Protein AF-A0A9D4IGA4-F1 (afdb_monomer_lite)

Radius of gyration: 16.87 Å; chains: 1; bounding box: 40×26×45 Å

pLDDT: mean 82.29, std 17.95, range [23.73, 97.44]

Secondary structure (DSSP, 8-state):
-PPP-EEEEE-TTT--EEEEEB--SSPPPHHHHHHH-EEE-TTS-EEETTEE---B-HHHHHHHHHHHHTTSTTEEEEETTTTTTHHHHHHHHHHHTT-HHHHHHHEEEEEEHHHHHHHHSTTS--STHHHHHHHHHHTTSS----

Organism: Dreissena polymorpha (NCBI:txid45954)

Sequence (146 aa):
MPDITQIAAVHLKTGFKFSTYVKTTVPISSEAQKVIGISVDEHGIKRVNGGSVDSVSIKTSLHDCMMWLAKFPRAIFVAHNGRRFDFPVLVSALLNTHCFETFCNCVSSFVDSLPCFQKSYPGQSHKQEDPVNVFSRQLATPTVLL

Structure (mmCIF, N/CA/C/O backbone):
data_AF-A0A9D4IGA4-F1
#
_entry.id   AF-A0A9D4IGA4-F1
#
loop_
_atom_site.group_PDB
_atom_site.id
_atom_site.type_symbol
_atom_site.label_atom_id
_atom_site.label_alt_id
_atom_site.label_comp_id
_atom_site.label_asym_id
_atom_site.label_entity_id
_atom_site.label_seq_id
_atom_site.pdbx_PDB_ins_code
_atom_site.Cartn_x
_atom_site.Cartn_y
_atom_site.Cartn_z
_atom_site.occupancy
_atom_site.B_is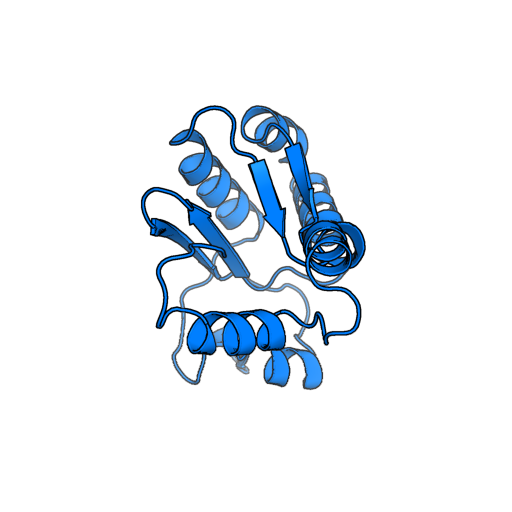o_or_equiv
_atom_site.auth_seq_id
_atom_site.auth_comp_id
_atom_site.auth_asym_id
_atom_site.auth_atom_id
_atom_site.pdbx_PDB_model_num
ATOM 1 N N . MET A 1 1 ? 6.963 12.396 -3.904 1.00 80.19 1 MET A N 1
ATOM 2 C CA . MET A 1 1 ? 6.429 11.267 -3.111 1.00 80.19 1 MET A CA 1
ATOM 3 C C . MET A 1 1 ? 7.288 10.050 -3.429 1.00 80.19 1 MET A C 1
ATOM 5 O O . MET A 1 1 ? 7.637 9.935 -4.598 1.00 80.19 1 MET A O 1
ATOM 9 N N . PRO A 1 2 ? 7.709 9.221 -2.457 1.00 85.31 2 PRO A N 1
ATOM 10 C CA . PRO A 1 2 ? 8.479 8.013 -2.758 1.00 85.31 2 PRO A CA 1
ATOM 11 C C . PRO A 1 2 ? 7.648 6.990 -3.545 1.00 85.31 2 PRO A C 1
ATOM 13 O O . PRO A 1 2 ? 6.424 6.946 -3.405 1.00 85.31 2 PRO A O 1
ATOM 16 N N . ASP A 1 3 ? 8.327 6.152 -4.330 1.00 88.69 3 ASP A N 1
ATOM 17 C CA . ASP A 1 3 ? 7.709 5.005 -4.997 1.00 88.69 3 ASP A CA 1
ATOM 18 C C . ASP A 1 3 ? 7.357 3.913 -3.977 1.00 88.69 3 ASP A C 1
ATOM 20 O O . ASP A 1 3 ? 8.133 3.596 -3.071 1.00 88.69 3 ASP A O 1
ATOM 24 N N . ILE A 1 4 ? 6.194 3.287 -4.159 1.00 92.31 4 ILE A N 1
ATOM 25 C CA . ILE A 1 4 ? 5.803 2.101 -3.395 1.00 92.31 4 ILE A CA 1
ATOM 26 C C . ILE A 1 4 ? 6.643 0.917 -3.874 1.00 92.31 4 ILE A C 1
ATOM 28 O O . ILE A 1 4 ? 6.663 0.596 -5.060 1.00 92.31 4 ILE A O 1
ATOM 32 N N . THR A 1 5 ? 7.307 0.232 -2.946 1.00 92.50 5 THR A N 1
ATOM 33 C CA . THR A 1 5 ? 8.132 -0.949 -3.241 1.00 92.50 5 THR A CA 1
ATOM 34 C C . THR A 1 5 ? 7.376 -2.265 -3.039 1.00 92.50 5 THR A C 1
ATOM 36 O O . THR A 1 5 ? 7.715 -3.266 -3.678 1.00 92.50 5 THR A O 1
ATOM 39 N N . GLN A 1 6 ? 6.360 -2.270 -2.180 1.00 94.06 6 GLN A N 1
ATOM 40 C CA . GLN A 1 6 ? 5.518 -3.414 -1.848 1.00 94.06 6 GLN A CA 1
ATOM 41 C C . GLN A 1 6 ? 4.170 -2.912 -1.322 1.00 94.06 6 GLN A C 1
ATOM 43 O O . GLN A 1 6 ? 4.116 -1.896 -0.633 1.00 94.06 6 GLN A O 1
ATOM 48 N N . ILE A 1 7 ? 3.093 -3.638 -1.615 1.00 95.12 7 ILE A N 1
ATOM 49 C CA . ILE A 1 7 ? 1.810 -3.494 -0.920 1.00 95.12 7 ILE A CA 1
ATOM 50 C C . ILE A 1 7 ? 1.572 -4.793 -0.163 1.00 95.12 7 ILE A C 1
ATOM 52 O O . ILE A 1 7 ? 1.657 -5.875 -0.740 1.00 95.12 7 ILE A O 1
ATOM 56 N N . ALA A 1 8 ? 1.294 -4.693 1.132 1.00 94.12 8 ALA A N 1
ATOM 57 C CA . ALA A 1 8 ? 0.981 -5.841 1.963 1.00 94.12 8 ALA A CA 1
ATOM 58 C C . ALA A 1 8 ? -0.172 -5.510 2.909 1.00 94.12 8 ALA A C 1
ATOM 60 O O . ALA A 1 8 ? -0.271 -4.396 3.419 1.00 94.12 8 ALA A O 1
ATOM 61 N N . ALA A 1 9 ? -1.042 -6.487 3.136 1.00 93.44 9 ALA A N 1
ATOM 62 C CA . ALA A 1 9 ? -2.167 -6.366 4.049 1.00 93.44 9 ALA A CA 1
ATOM 63 C C . ALA A 1 9 ? -2.468 -7.713 4.712 1.00 93.44 9 ALA A C 1
ATOM 65 O O . ALA A 1 9 ? -2.222 -8.782 4.146 1.00 93.44 9 ALA A O 1
ATOM 66 N N . VAL A 1 10 ? -3.032 -7.657 5.915 1.00 92.88 10 VAL A N 1
ATOM 67 C CA . VAL A 1 10 ? -3.536 -8.826 6.638 1.00 92.88 10 VAL A CA 1
ATOM 68 C C . VAL A 1 10 ? -4.951 -8.547 7.121 1.00 92.88 10 VAL A C 1
ATOM 70 O O . VAL A 1 10 ? -5.239 -7.491 7.681 1.00 92.88 10 VAL A O 1
ATOM 73 N N . HIS A 1 11 ? -5.854 -9.498 6.906 1.00 90.88 11 HIS A N 1
ATOM 74 C CA . HIS A 1 11 ? -7.185 -9.438 7.486 1.00 90.88 11 HIS A CA 1
ATOM 75 C C . HIS A 1 11 ? -7.132 -9.926 8.937 1.00 90.88 11 HIS A C 1
ATOM 77 O O . HIS A 1 11 ? -6.897 -11.107 9.192 1.00 90.88 11 HIS A O 1
ATOM 83 N N . LEU A 1 12 ? -7.383 -9.022 9.887 1.00 85.12 12 LEU A N 1
ATOM 84 C CA . LEU A 1 12 ? -7.150 -9.256 11.319 1.00 85.12 12 LEU A CA 1
ATOM 85 C C . LEU A 1 12 ? -7.876 -10.483 11.887 1.00 85.12 12 LEU A C 1
ATOM 87 O O . LEU A 1 12 ? -7.341 -11.154 12.760 1.00 85.12 12 LEU A O 1
ATOM 91 N N . LYS A 1 13 ? -9.086 -10.795 11.404 1.00 85.75 13 LYS A N 1
ATOM 92 C CA . LYS A 1 13 ? -9.878 -11.904 11.964 1.00 85.75 13 LYS A CA 1
ATOM 93 C C . LYS A 1 13 ? -9.494 -13.272 11.413 1.00 85.75 13 LYS A C 1
ATOM 95 O O . LYS A 1 13 ? -9.547 -14.253 12.138 1.00 85.75 13 LYS A O 1
ATOM 100 N N . THR A 1 14 ? -9.184 -13.351 10.122 1.00 88.50 14 THR A N 1
ATOM 101 C CA . THR A 1 14 ? -8.949 -14.642 9.448 1.00 88.50 14 THR A CA 1
ATOM 102 C C . THR A 1 14 ? -7.469 -14.929 9.238 1.00 88.50 14 THR A C 1
ATOM 104 O O . THR A 1 14 ? -7.120 -16.028 8.824 1.00 88.50 14 THR A O 1
ATOM 107 N N . GLY A 1 15 ? -6.599 -13.939 9.447 1.00 89.88 15 GLY A N 1
ATOM 108 C CA . GLY A 1 15 ? -5.179 -14.034 9.127 1.00 89.88 15 GLY A CA 1
ATOM 109 C C . GLY A 1 15 ? -4.893 -14.131 7.628 1.00 89.88 15 GLY A C 1
ATOM 110 O O . GLY A 1 15 ? -3.744 -14.357 7.258 1.00 89.88 15 GLY A O 1
ATOM 111 N N . PHE A 1 16 ? -5.899 -13.971 6.756 1.00 90.06 16 PHE A N 1
ATOM 112 C CA . PHE A 1 16 ? -5.696 -14.019 5.311 1.00 90.06 16 PHE A CA 1
ATOM 113 C C . PHE A 1 16 ? -4.808 -12.848 4.881 1.00 90.06 16 PHE A C 1
ATOM 115 O O . PHE A 1 16 ? -5.021 -11.717 5.319 1.00 90.06 16 PHE A O 1
ATOM 122 N N . LYS A 1 17 ? -3.794 -13.125 4.057 1.00 93.81 17 LYS A N 1
ATOM 123 C CA . LYS A 1 17 ? -2.737 -12.169 3.707 1.00 93.81 17 LYS A CA 1
ATOM 124 C C . LYS A 1 17 ? -2.794 -11.807 2.231 1.00 93.81 17 LYS A C 1
ATOM 126 O O . LYS A 1 17 ? -3.165 -12.629 1.395 1.00 93.81 17 LYS A O 1
ATOM 131 N N . PHE A 1 18 ? -2.366 -10.591 1.937 1.00 93.50 18 PHE A N 1
ATOM 132 C CA . PHE A 1 18 ? -2.052 -10.101 0.606 1.00 93.50 18 PHE A CA 1
ATOM 133 C C . PHE A 1 18 ? -0.641 -9.525 0.622 1.00 93.50 18 PHE A C 1
ATOM 135 O O . PHE A 1 18 ? -0.265 -8.838 1.573 1.00 93.50 18 PHE A O 1
ATOM 142 N N . SER A 1 19 ? 0.145 -9.814 -0.411 1.00 95.25 19 SER A N 1
ATOM 143 C CA . SER A 1 19 ? 1.468 -9.229 -0.573 1.00 95.25 19 SER A CA 1
ATOM 144 C C . SER A 1 19 ? 1.889 -9.248 -2.034 1.00 95.25 19 SER A C 1
ATOM 146 O O . SER A 1 19 ? 1.884 -10.304 -2.662 1.00 95.25 19 SER A O 1
ATOM 148 N N . THR A 1 20 ? 2.277 -8.091 -2.556 1.00 94.81 20 THR A N 1
ATOM 149 C CA . THR A 1 20 ? 2.787 -7.930 -3.920 1.00 94.81 20 THR A CA 1
ATOM 150 C C . THR A 1 20 ? 3.943 -6.945 -3.935 1.00 94.81 20 THR A C 1
ATOM 152 O O . THR A 1 20 ? 3.866 -5.848 -3.375 1.00 94.81 20 THR A O 1
ATOM 155 N N . TYR A 1 21 ? 5.023 -7.316 -4.620 1.00 94.38 21 TYR A N 1
ATOM 156 C CA . TYR A 1 21 ? 6.152 -6.424 -4.859 1.00 94.38 21 TYR A CA 1
ATOM 157 C C . TYR A 1 21 ? 5.918 -5.575 -6.107 1.00 94.38 21 TYR A C 1
ATOM 159 O O . TYR A 1 21 ? 5.410 -6.045 -7.125 1.00 94.38 21 TYR A O 1
ATOM 167 N N . VAL A 1 22 ? 6.312 -4.307 -6.029 1.00 92.88 22 VAL A N 1
ATOM 168 C CA . VAL A 1 22 ? 6.035 -3.303 -7.062 1.00 92.88 22 VAL A CA 1
ATOM 169 C C . VAL A 1 22 ? 7.321 -2.906 -7.775 1.00 92.88 22 VAL A C 1
ATOM 171 O O . VAL A 1 22 ? 8.324 -2.631 -7.121 1.00 92.88 22 VAL A O 1
ATOM 174 N N . LYS A 1 23 ? 7.316 -2.859 -9.105 1.00 91.38 23 LYS A N 1
ATOM 175 C CA . LYS A 1 23 ? 8.424 -2.311 -9.896 1.00 91.38 23 LYS A CA 1
ATOM 176 C C . LYS A 1 23 ? 8.567 -0.819 -9.602 1.00 91.38 23 LYS A C 1
ATOM 178 O O . LYS A 1 23 ? 7.615 -0.066 -9.787 1.00 91.38 23 LYS A O 1
ATOM 183 N N . THR A 1 24 ? 9.745 -0.412 -9.142 1.00 85.44 24 THR A N 1
ATOM 184 C CA . THR A 1 24 ? 10.079 0.993 -8.890 1.00 85.44 24 THR A CA 1
ATOM 185 C C . THR A 1 24 ? 10.585 1.640 -10.170 1.00 85.44 24 THR A C 1
ATOM 187 O O . THR A 1 24 ? 11.329 1.019 -10.927 1.00 85.44 24 THR A O 1
ATOM 190 N N . THR A 1 25 ? 10.193 2.885 -10.406 1.00 80.00 25 THR A N 1
ATOM 191 C CA . THR A 1 25 ? 10.672 3.682 -11.546 1.00 80.00 25 THR A CA 1
ATOM 192 C C . THR A 1 25 ? 11.927 4.475 -11.205 1.00 80.00 25 THR A C 1
ATOM 194 O O . THR A 1 25 ? 12.688 4.844 -12.097 1.00 80.00 25 THR A O 1
ATOM 197 N N . VAL A 1 26 ? 12.169 4.688 -9.910 1.00 79.00 26 VAL A N 1
ATOM 198 C CA . VAL A 1 26 ? 13.358 5.355 -9.379 1.00 79.00 26 VAL A CA 1
ATOM 199 C C . VAL A 1 26 ? 14.208 4.393 -8.540 1.00 79.00 26 VAL A C 1
ATOM 201 O O . VAL A 1 26 ? 13.665 3.460 -7.936 1.00 79.00 26 VAL A O 1
ATOM 204 N N . PRO A 1 27 ? 15.536 4.602 -8.464 1.00 80.56 27 PRO A N 1
ATOM 205 C CA . PRO A 1 27 ? 16.393 3.848 -7.557 1.00 80.56 27 PRO A CA 1
ATOM 206 C C . PRO A 1 27 ? 15.959 4.001 -6.094 1.00 80.56 27 PRO A C 1
ATOM 208 O O . PRO A 1 27 ? 15.612 5.091 -5.639 1.00 80.56 27 PRO A O 1
ATOM 211 N N . ILE A 1 28 ? 16.018 2.904 -5.340 1.00 84.00 28 ILE A N 1
ATOM 212 C CA . ILE A 1 28 ? 15.798 2.906 -3.888 1.00 84.00 28 ILE A CA 1
ATOM 213 C C . ILE A 1 28 ? 17.108 3.349 -3.222 1.00 84.00 28 ILE A C 1
ATOM 215 O O . ILE A 1 28 ? 18.153 2.767 -3.512 1.00 84.00 28 ILE A O 1
ATOM 219 N N . SER A 1 29 ? 17.070 4.350 -2.334 1.00 84.56 29 SER A N 1
ATOM 220 C CA . SER A 1 29 ? 18.281 4.807 -1.636 1.00 84.56 29 SER A CA 1
ATOM 221 C C . SER A 1 29 ? 18.883 3.708 -0.757 1.00 84.56 29 SER A C 1
ATOM 223 O O . SER A 1 29 ? 18.162 2.851 -0.240 1.00 84.56 29 SER A O 1
ATOM 225 N N . SER A 1 30 ? 20.197 3.752 -0.536 1.00 83.81 30 SER A N 1
ATOM 226 C CA . SER A 1 30 ? 20.917 2.787 0.305 1.00 83.81 30 SER A CA 1
ATOM 227 C C . SER A 1 30 ? 20.331 2.667 1.712 1.00 83.81 30 SER A C 1
ATOM 229 O O . SER A 1 30 ? 20.259 1.573 2.269 1.00 83.81 30 SER A O 1
ATOM 231 N N .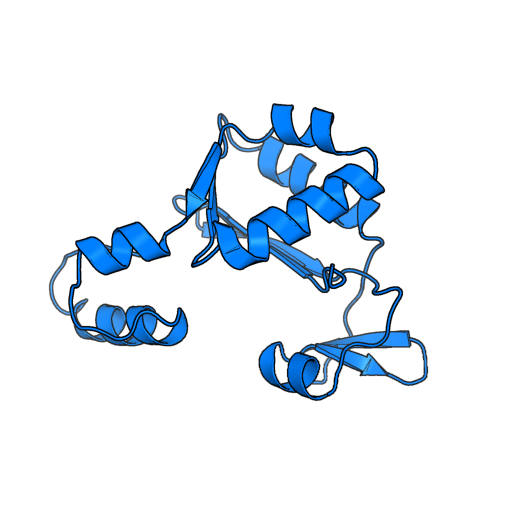 GLU A 1 31 ? 19.882 3.778 2.292 1.00 84.44 31 GLU A N 1
ATOM 232 C CA . GLU A 1 31 ? 19.267 3.821 3.620 1.00 84.44 31 GLU A CA 1
ATOM 233 C C . GLU A 1 31 ? 17.909 3.120 3.600 1.00 84.44 31 GLU A C 1
ATOM 235 O O . GLU A 1 31 ? 17.629 2.296 4.468 1.00 84.44 31 GLU A O 1
ATOM 240 N N . ALA A 1 32 ? 17.089 3.391 2.580 1.00 80.44 32 ALA A N 1
ATOM 241 C CA . ALA A 1 32 ? 15.789 2.753 2.431 1.00 80.44 32 ALA A CA 1
ATOM 242 C C . ALA A 1 32 ? 15.936 1.244 2.197 1.00 80.44 32 ALA A C 1
ATOM 244 O O . ALA A 1 32 ? 15.237 0.477 2.852 1.00 80.44 32 ALA A O 1
ATOM 245 N N . GLN A 1 33 ? 16.884 0.808 1.355 1.00 83.38 33 GLN A N 1
ATOM 246 C CA . GLN A 1 33 ? 17.163 -0.615 1.117 1.00 83.38 33 GLN A CA 1
ATOM 247 C C . GLN A 1 33 ? 17.529 -1.357 2.409 1.00 83.38 33 GLN A C 1
ATOM 249 O O . GLN A 1 33 ? 17.025 -2.454 2.646 1.00 83.38 33 GLN A O 1
ATOM 254 N N . LYS A 1 34 ? 18.363 -0.751 3.269 1.00 82.06 34 LYS A N 1
ATOM 255 C CA . LYS A 1 34 ? 18.743 -1.326 4.572 1.00 82.06 34 LYS A CA 1
ATOM 256 C C . LYS A 1 34 ? 17.550 -1.482 5.509 1.00 82.06 34 LYS A C 1
ATOM 258 O O . LYS A 1 34 ? 17.458 -2.491 6.196 1.00 82.06 34 LYS A O 1
ATOM 263 N N . VAL A 1 35 ? 16.655 -0.495 5.539 1.00 81.31 35 VAL A N 1
ATOM 264 C CA . VAL A 1 35 ? 15.483 -0.505 6.428 1.00 81.31 35 VAL A CA 1
ATOM 265 C C . VAL A 1 35 ? 14.434 -1.513 5.964 1.00 81.31 35 VAL A C 1
ATOM 267 O O . VAL A 1 35 ? 13.887 -2.241 6.784 1.00 81.31 35 VAL A O 1
ATOM 270 N N . ILE A 1 36 ? 14.144 -1.567 4.662 1.00 79.38 36 ILE A N 1
ATOM 271 C CA . ILE A 1 36 ? 13.039 -2.388 4.138 1.00 79.38 36 ILE A CA 1
ATOM 272 C C . ILE A 1 36 ? 13.478 -3.789 3.686 1.00 79.38 36 ILE A C 1
ATOM 274 O O . ILE A 1 36 ? 12.627 -4.622 3.392 1.00 79.38 36 ILE A O 1
ATOM 278 N N . GLY A 1 37 ? 14.786 -4.052 3.582 1.00 81.94 37 GLY A N 1
ATOM 279 C CA . GLY A 1 37 ? 15.328 -5.339 3.124 1.00 81.94 37 GLY A CA 1
ATOM 280 C C . GLY A 1 37 ? 15.071 -5.643 1.641 1.00 81.94 37 GLY A C 1
ATOM 281 O O . GLY A 1 37 ? 15.168 -6.799 1.224 1.00 81.94 37 GLY A O 1
ATOM 282 N N . ILE A 1 38 ? 14.729 -4.621 0.849 1.00 84.81 38 ILE A N 1
ATOM 283 C CA . ILE A 1 38 ? 14.446 -4.720 -0.588 1.00 84.81 38 ILE A CA 1
ATOM 284 C C . ILE A 1 38 ? 15.534 -3.975 -1.351 1.00 84.81 38 ILE A C 1
ATOM 286 O O . ILE A 1 38 ? 15.740 -2.785 -1.121 1.00 84.81 38 ILE A O 1
ATOM 290 N N . SER A 1 39 ? 16.166 -4.646 -2.307 1.00 84.56 39 SER A N 1
ATOM 291 C CA . SER A 1 39 ? 17.091 -4.041 -3.263 1.00 84.56 39 SER A CA 1
ATOM 292 C C . SER A 1 39 ? 16.643 -4.293 -4.701 1.00 84.56 39 SER A C 1
ATOM 294 O O . SER A 1 39 ? 15.755 -5.103 -4.974 1.00 84.56 39 SER A O 1
ATOM 296 N N . VAL A 1 40 ? 17.235 -3.545 -5.625 1.00 83.12 40 VAL A N 1
ATOM 297 C CA . VAL A 1 40 ? 17.120 -3.770 -7.067 1.00 83.12 40 VAL A CA 1
ATOM 298 C C . VAL A 1 40 ? 18.544 -3.936 -7.576 1.00 83.12 40 VAL A C 1
ATOM 300 O O . VAL A 1 40 ? 19.394 -3.108 -7.246 1.00 83.12 40 VAL A O 1
ATOM 303 N N . ASP A 1 41 ? 18.820 -5.031 -8.278 1.00 82.38 41 ASP A N 1
ATOM 304 C CA . ASP A 1 41 ? 20.148 -5.278 -8.838 1.00 82.38 41 ASP A CA 1
ATOM 305 C C . ASP A 1 41 ? 20.389 -4.500 -10.141 1.00 82.38 41 ASP A C 1
ATOM 307 O O . ASP A 1 41 ? 19.526 -3.770 -10.635 1.00 82.38 41 ASP A O 1
ATOM 311 N N . GLU A 1 42 ? 21.591 -4.648 -10.695 1.00 79.81 42 GLU A N 1
ATOM 312 C CA . GLU A 1 42 ? 22.023 -3.981 -11.928 1.00 79.81 42 GLU A CA 1
ATOM 313 C C . GLU A 1 42 ? 21.187 -4.346 -13.167 1.00 79.81 42 GLU A C 1
ATOM 315 O O . GLU A 1 42 ? 21.180 -3.603 -14.147 1.00 79.81 42 GLU A O 1
ATOM 320 N N . HIS A 1 43 ? 20.432 -5.446 -13.113 1.00 79.94 43 HIS A N 1
ATOM 321 C CA . HIS A 1 43 ? 19.533 -5.892 -14.176 1.00 79.94 43 HIS A CA 1
ATOM 322 C C . HIS A 1 43 ? 18.076 -5.464 -13.943 1.00 79.94 43 HIS A C 1
ATOM 324 O O . HIS A 1 43 ? 17.191 -5.823 -14.723 1.00 79.94 43 HIS A O 1
ATOM 330 N N . GLY A 1 44 ? 17.801 -4.696 -12.885 1.00 77.12 44 GLY A N 1
ATOM 331 C CA . GLY A 1 44 ? 16.451 -4.262 -12.535 1.00 77.12 44 GLY A CA 1
ATOM 332 C C . GLY A 1 44 ? 15.620 -5.335 -11.824 1.00 77.12 44 GLY A C 1
ATOM 333 O O . GLY A 1 44 ? 14.408 -5.158 -11.667 1.00 77.12 44 GLY A O 1
ATOM 334 N N . ILE A 1 45 ? 16.231 -6.442 -11.387 1.00 81.75 45 ILE A N 1
ATOM 335 C CA . ILE A 1 45 ? 15.537 -7.510 -10.665 1.00 81.75 45 ILE A CA 1
ATOM 336 C C . ILE A 1 45 ? 15.427 -7.116 -9.196 1.00 81.75 45 ILE A C 1
ATOM 338 O O . ILE A 1 45 ? 16.403 -6.760 -8.531 1.00 81.75 45 ILE A O 1
ATOM 342 N N . LYS A 1 46 ? 14.204 -7.194 -8.667 1.00 86.44 46 LYS A N 1
ATOM 343 C CA . LYS A 1 46 ? 13.945 -6.933 -7.256 1.00 86.44 46 LYS A CA 1
ATOM 344 C C . LYS A 1 46 ? 14.383 -8.127 -6.413 1.00 86.44 46 LYS A C 1
ATOM 346 O O . LYS A 1 46 ? 14.018 -9.268 -6.700 1.00 86.44 46 LYS A O 1
ATOM 351 N N . ARG A 1 47 ? 15.132 -7.857 -5.344 1.00 86.75 47 ARG A N 1
ATOM 352 C CA . ARG A 1 47 ? 15.591 -8.863 -4.384 1.00 86.75 47 ARG A CA 1
ATOM 353 C C . ARG A 1 47 ? 15.129 -8.507 -2.979 1.00 86.75 47 ARG A C 1
ATOM 355 O O . ARG A 1 47 ? 15.165 -7.346 -2.581 1.00 86.75 47 ARG A O 1
ATOM 362 N N . VAL A 1 48 ? 14.698 -9.514 -2.233 1.00 85.81 48 VAL A N 1
ATOM 363 C CA . VAL A 1 48 ? 14.220 -9.397 -0.853 1.00 85.81 48 VAL A CA 1
ATOM 364 C C . VAL A 1 48 ? 14.997 -10.393 -0.019 1.00 85.81 48 VAL A C 1
ATOM 366 O O . VAL A 1 48 ? 14.975 -11.588 -0.309 1.00 85.81 48 VAL A O 1
ATOM 369 N N . ASN A 1 49 ? 15.725 -9.909 0.987 1.00 80.44 49 ASN A N 1
ATOM 370 C CA . ASN A 1 49 ? 16.590 -10.750 1.828 1.00 80.44 49 ASN A CA 1
ATOM 371 C C . ASN A 1 49 ? 17.543 -11.658 1.013 1.00 80.44 49 ASN A C 1
ATOM 373 O O . ASN A 1 49 ? 17.806 -12.797 1.384 1.00 80.44 49 ASN A O 1
ATOM 377 N N . GLY A 1 50 ? 18.025 -11.172 -0.138 1.00 77.88 50 GLY A N 1
ATOM 378 C CA . GLY A 1 50 ? 18.916 -11.913 -1.041 1.00 77.88 50 GLY A CA 1
ATOM 379 C C . GLY A 1 50 ? 18.225 -12.864 -2.030 1.00 77.88 50 GLY A C 1
ATOM 380 O O . GLY A 1 50 ? 18.872 -13.316 -2.974 1.00 77.88 50 GLY A O 1
ATOM 381 N N . GLY A 1 51 ? 16.924 -13.132 -1.894 1.00 85.81 51 GLY A N 1
ATOM 382 C CA . GLY A 1 51 ? 16.145 -13.900 -2.872 1.00 85.81 51 GLY A CA 1
ATOM 383 C C . GLY A 1 51 ? 15.552 -13.004 -3.958 1.00 85.81 51 GLY A C 1
ATOM 384 O O . GLY A 1 51 ? 15.060 -11.921 -3.651 1.00 85.81 51 GLY A O 1
ATOM 385 N N . SER A 1 52 ? 15.591 -13.428 -5.222 1.00 89.31 52 SER A N 1
ATOM 386 C CA . SER A 1 52 ? 14.889 -12.721 -6.303 1.00 89.31 52 SER A CA 1
ATOM 387 C C . SER A 1 52 ? 13.380 -12.902 -6.157 1.00 89.31 52 SER A C 1
ATOM 389 O O . SER A 1 52 ? 12.917 -14.003 -5.862 1.00 89.31 52 SER A O 1
ATOM 391 N N . VAL A 1 53 ? 12.621 -11.827 -6.361 1.00 89.75 53 VAL A N 1
ATOM 392 C CA . VAL A 1 53 ? 11.157 -11.851 -6.296 1.00 89.75 53 VAL A CA 1
ATOM 393 C C . VAL A 1 53 ? 10.554 -11.264 -7.561 1.00 89.75 53 VAL A C 1
ATOM 395 O O . VAL A 1 53 ? 11.050 -10.275 -8.111 1.00 89.75 53 VAL A O 1
ATOM 398 N N . ASP A 1 54 ? 9.435 -11.840 -7.984 1.00 92.62 54 ASP A N 1
ATOM 399 C CA . ASP A 1 54 ? 8.627 -11.243 -9.034 1.00 92.62 54 ASP A CA 1
ATOM 400 C C . ASP A 1 54 ? 8.039 -9.919 -8.555 1.00 92.62 54 ASP A C 1
ATOM 402 O O . ASP A 1 54 ? 7.646 -9.753 -7.397 1.00 92.62 54 ASP A O 1
ATOM 406 N N . SER A 1 55 ? 7.975 -8.956 -9.469 1.00 92.62 55 SER A N 1
ATOM 407 C CA . SER A 1 55 ? 7.368 -7.658 -9.211 1.00 92.62 55 SER A CA 1
ATOM 408 C C . SER A 1 55 ? 6.475 -7.240 -10.369 1.00 92.62 55 SER A C 1
ATOM 410 O O . SER A 1 55 ? 6.746 -7.528 -11.536 1.00 92.62 55 SER A O 1
ATOM 412 N N . VAL A 1 56 ? 5.396 -6.541 -10.039 1.00 94.88 56 VAL A N 1
ATOM 413 C CA . VAL A 1 56 ? 4.389 -6.074 -10.999 1.00 94.88 56 VAL A CA 1
ATOM 414 C C . VAL A 1 56 ? 4.365 -4.550 -11.053 1.00 94.88 56 VAL A C 1
ATOM 416 O O . VAL A 1 56 ? 4.979 -3.875 -10.228 1.00 94.88 56 VAL A O 1
ATOM 419 N N . SER A 1 57 ? 3.671 -3.972 -12.034 1.00 95.31 57 SER A N 1
ATOM 420 C CA . SER A 1 57 ? 3.474 -2.518 -12.059 1.00 95.31 57 SER A CA 1
ATOM 421 C C . SER A 1 57 ? 2.672 -2.052 -10.836 1.00 95.31 57 SER A C 1
ATOM 423 O O . SER A 1 57 ? 1.869 -2.814 -10.292 1.00 95.31 57 SER A O 1
ATOM 425 N N . ILE A 1 58 ? 2.827 -0.788 -10.430 1.00 95.75 58 ILE A N 1
ATOM 426 C CA . ILE A 1 58 ? 2.016 -0.219 -9.342 1.00 95.75 58 ILE A CA 1
ATOM 427 C C . ILE A 1 58 ? 0.512 -0.335 -9.632 1.00 95.75 58 ILE A C 1
ATOM 429 O O . ILE A 1 58 ? -0.253 -0.713 -8.751 1.00 95.75 58 ILE A O 1
ATOM 433 N N . LYS A 1 59 ? 0.091 -0.110 -10.883 1.00 96.56 59 LYS A N 1
ATOM 434 C CA . LYS A 1 59 ? -1.314 -0.224 -11.295 1.00 96.56 59 LYS A CA 1
ATOM 435 C C . LYS A 1 59 ? -1.843 -1.651 -11.130 1.00 96.56 59 LYS A C 1
ATOM 437 O O . LYS A 1 59 ? -2.924 -1.836 -10.582 1.00 96.56 59 LYS A O 1
ATOM 442 N N . THR A 1 60 ? -1.067 -2.650 -11.554 1.00 97.44 60 THR A N 1
ATOM 443 C CA . THR A 1 60 ? -1.398 -4.072 -11.360 1.00 97.44 60 THR A CA 1
ATOM 444 C C . THR A 1 60 ? -1.499 -4.405 -9.872 1.00 97.44 60 THR A C 1
ATOM 446 O O . THR A 1 60 ? -2.502 -4.956 -9.441 1.00 97.44 60 THR A O 1
ATOM 449 N N . SER A 1 61 ? -0.519 -3.983 -9.068 1.00 96.69 61 SER A N 1
ATOM 450 C CA . SER A 1 61 ? -0.509 -4.240 -7.622 1.00 96.69 61 SER A CA 1
ATOM 451 C C . SER A 1 61 ? -1.716 -3.629 -6.900 1.00 96.69 61 SER A C 1
ATOM 453 O O . SER A 1 61 ? -2.335 -4.279 -6.059 1.00 96.69 61 SER A O 1
ATOM 455 N N . LEU A 1 62 ? -2.093 -2.392 -7.247 1.00 96.81 62 LEU A N 1
ATOM 456 C CA . LEU A 1 62 ? -3.284 -1.733 -6.702 1.00 9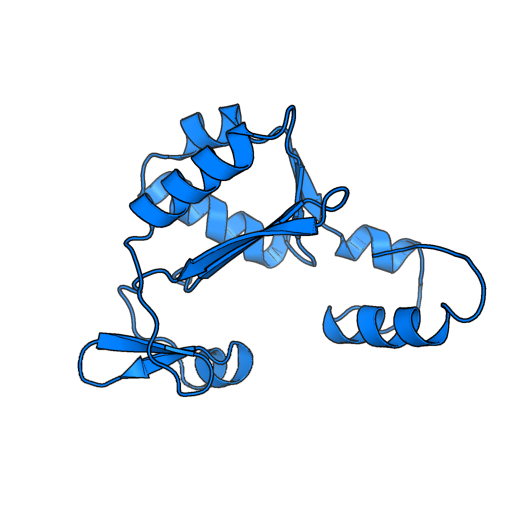6.81 62 LEU A CA 1
ATOM 457 C C . LEU A 1 62 ? -4.566 -2.465 -7.104 1.00 96.81 62 LEU A C 1
ATOM 459 O O . LEU A 1 62 ? -5.448 -2.650 -6.269 1.00 96.81 62 LEU A O 1
ATOM 463 N N . HIS A 1 63 ? -4.661 -2.909 -8.358 1.00 96.88 63 HIS A N 1
ATOM 464 C CA . HIS A 1 63 ? -5.792 -3.700 -8.831 1.00 96.88 63 HIS A CA 1
ATOM 465 C C . HIS A 1 63 ? -5.915 -5.031 -8.077 1.00 96.88 63 HIS A C 1
ATOM 467 O O . HIS A 1 63 ? -6.990 -5.353 -7.572 1.00 96.88 63 HIS A O 1
ATOM 473 N N . ASP A 1 64 ? -4.815 -5.767 -7.920 1.00 96.75 64 ASP A N 1
ATOM 474 C CA . ASP A 1 64 ? -4.789 -7.031 -7.179 1.00 96.75 64 ASP A CA 1
ATOM 475 C C . ASP A 1 64 ? -5.154 -6.831 -5.703 1.00 96.75 64 ASP A C 1
ATOM 477 O O . ASP A 1 64 ? -5.904 -7.626 -5.129 1.00 96.75 64 ASP A O 1
ATOM 481 N N . CYS A 1 65 ? -4.702 -5.723 -5.109 1.00 95.19 65 CYS A N 1
ATOM 482 C CA . CYS A 1 65 ? -5.091 -5.318 -3.763 1.00 95.19 65 CYS A CA 1
ATOM 483 C C . CYS A 1 65 ? -6.603 -5.062 -3.678 1.00 95.19 65 CYS A C 1
ATOM 485 O O . CYS A 1 65 ? -7.261 -5.594 -2.788 1.00 95.19 65 CYS A O 1
ATOM 487 N N . MET A 1 66 ? -7.192 -4.323 -4.624 1.00 94.25 66 MET A N 1
ATOM 488 C CA . MET A 1 66 ? -8.642 -4.081 -4.662 1.00 94.25 66 MET A CA 1
ATOM 489 C C . MET A 1 66 ? -9.447 -5.374 -4.850 1.00 94.25 66 MET A C 1
ATOM 491 O O . MET A 1 66 ? -10.441 -5.572 -4.154 1.00 94.25 66 MET A O 1
ATOM 495 N N . MET A 1 67 ? -8.998 -6.296 -5.708 1.00 94.62 67 MET A N 1
ATOM 496 C CA . MET A 1 67 ? -9.621 -7.622 -5.844 1.00 94.62 67 MET A CA 1
ATOM 497 C C . MET A 1 67 ? -9.547 -8.432 -4.547 1.00 94.62 67 MET A C 1
ATOM 499 O O . MET A 1 67 ? -10.478 -9.162 -4.204 1.00 94.62 67 MET A O 1
ATOM 503 N N . TRP A 1 68 ? -8.441 -8.319 -3.810 1.00 94.69 68 TRP A N 1
ATOM 504 C CA . TRP A 1 68 ? -8.318 -8.936 -2.496 1.00 94.69 68 TRP A CA 1
ATOM 505 C C . TRP A 1 68 ? -9.259 -8.283 -1.474 1.00 94.69 68 TRP A C 1
ATOM 507 O O . TRP A 1 68 ? -9.948 -8.999 -0.749 1.00 94.69 68 TRP A O 1
ATOM 517 N N . LEU A 1 69 ? -9.355 -6.950 -1.461 1.00 91.75 69 LEU A N 1
ATOM 518 C CA . LEU A 1 69 ? -10.235 -6.185 -0.571 1.00 91.75 69 LEU A CA 1
ATOM 519 C C . LEU A 1 69 ? -11.717 -6.455 -0.823 1.00 91.75 69 LEU A C 1
ATOM 521 O O . LEU A 1 69 ? -12.483 -6.536 0.132 1.00 91.75 69 LEU A O 1
ATOM 525 N N . ALA A 1 70 ? -12.113 -6.660 -2.081 1.00 90.69 70 ALA A N 1
ATOM 526 C CA . ALA A 1 70 ? -13.491 -6.960 -2.470 1.00 90.69 70 ALA A CA 1
ATOM 527 C C . ALA A 1 70 ? -14.049 -8.242 -1.820 1.00 90.69 70 ALA A C 1
ATOM 529 O O . ALA A 1 70 ? -15.261 -8.443 -1.783 1.00 90.69 70 ALA A O 1
ATOM 530 N N . LYS A 1 71 ? -13.184 -9.099 -1.261 1.00 90.94 71 LYS A N 1
ATOM 531 C CA . LYS A 1 71 ? -13.577 -10.290 -0.491 1.00 90.94 71 LYS A CA 1
ATOM 532 C C . LYS A 1 71 ? -14.129 -9.954 0.898 1.00 90.94 71 LYS A C 1
ATOM 534 O O . LYS A 1 71 ? -14.667 -10.840 1.559 1.00 90.94 71 LYS A O 1
ATOM 539 N N . PHE A 1 72 ? -13.989 -8.709 1.354 1.00 88.75 72 PHE A N 1
ATOM 540 C CA . PHE A 1 72 ? -14.405 -8.272 2.682 1.00 88.75 72 PHE A CA 1
ATOM 541 C C . PHE A 1 72 ? -15.420 -7.127 2.587 1.00 88.75 72 PHE A C 1
ATOM 543 O O . PHE A 1 72 ? -15.142 -6.098 1.970 1.00 88.75 72 PHE A O 1
ATOM 550 N N . PRO A 1 73 ? -16.587 -7.240 3.240 1.00 83.19 73 PRO A N 1
ATOM 551 C CA . PRO A 1 73 ? -17.534 -6.137 3.286 1.00 83.19 73 PRO A CA 1
ATOM 552 C C . PRO A 1 73 ? -17.000 -5.017 4.191 1.00 83.19 73 PRO A C 1
ATOM 554 O O . PRO A 1 73 ? -16.691 -5.262 5.358 1.00 83.19 73 PRO A O 1
ATOM 557 N N . ARG A 1 74 ? -16.975 -3.775 3.684 1.00 82.00 74 ARG A N 1
ATOM 558 C CA . ARG A 1 74 ? -16.589 -2.557 4.430 1.00 82.00 74 ARG A CA 1
ATOM 559 C C . ARG A 1 74 ? -15.162 -2.610 4.995 1.00 82.00 74 ARG A C 1
ATOM 561 O O . ARG A 1 74 ? -14.959 -2.504 6.205 1.00 82.00 74 ARG A O 1
ATOM 568 N N . ALA A 1 75 ? -14.168 -2.792 4.127 1.00 89.56 75 ALA A N 1
ATOM 569 C CA . ALA A 1 75 ? -12.770 -2.819 4.547 1.00 89.56 75 ALA A CA 1
ATOM 570 C C . ALA A 1 75 ? -12.328 -1.469 5.148 1.00 89.56 75 ALA A C 1
ATOM 572 O O . ALA A 1 75 ? -12.640 -0.403 4.615 1.00 89.56 75 ALA A O 1
ATOM 573 N N . ILE A 1 76 ? -11.573 -1.521 6.248 1.00 90.56 76 ILE A N 1
ATOM 574 C CA . ILE A 1 76 ? -10.932 -0.359 6.877 1.00 90.56 76 ILE A CA 1
ATOM 575 C C . ILE A 1 76 ? -9.423 -0.567 6.808 1.00 90.56 76 ILE A C 1
ATOM 577 O O . ILE A 1 76 ? -8.921 -1.594 7.264 1.00 90.56 76 ILE A O 1
ATOM 581 N N . PHE A 1 77 ? -8.703 0.409 6.259 1.00 89.56 77 PHE A N 1
ATOM 582 C CA . PHE A 1 77 ? -7.244 0.385 6.238 1.00 89.56 77 PHE A CA 1
ATOM 583 C C . PHE A 1 77 ? -6.693 0.897 7.556 1.00 89.56 77 PHE A C 1
ATOM 585 O O . PHE A 1 77 ? -6.981 2.021 7.961 1.00 89.56 77 PHE A O 1
ATOM 592 N N . VAL A 1 78 ? -5.866 0.086 8.203 1.00 91.50 78 VAL A N 1
ATOM 593 C CA . VAL A 1 78 ? -5.161 0.466 9.423 1.00 91.50 78 VAL A CA 1
ATOM 594 C C . VAL A 1 78 ? -3.671 0.446 9.128 1.00 91.50 78 VAL A C 1
ATOM 596 O O . VAL A 1 78 ? -3.151 -0.575 8.688 1.00 91.50 78 VAL A O 1
ATOM 599 N N . ALA A 1 79 ? -2.990 1.562 9.369 1.00 90.25 79 ALA A N 1
ATOM 600 C CA . ALA A 1 79 ? -1.536 1.645 9.278 1.00 90.25 79 ALA A CA 1
ATOM 601 C C . ALA A 1 79 ? -0.990 2.425 10.473 1.00 90.25 79 ALA A C 1
ATOM 603 O O . ALA A 1 79 ? -1.636 3.341 10.992 1.00 90.25 79 ALA A O 1
ATOM 604 N N . HIS A 1 80 ? 0.193 2.038 10.932 1.00 88.31 80 HIS A N 1
ATOM 605 C CA . HIS A 1 80 ? 0.840 2.680 12.062 1.00 88.31 80 HIS A CA 1
ATOM 606 C C . HIS A 1 80 ? 1.601 3.916 11.589 1.00 88.31 80 HIS A C 1
ATOM 608 O O . HIS A 1 80 ? 2.470 3.797 10.735 1.00 88.31 80 HIS A O 1
ATOM 614 N N . ASN A 1 81 ? 1.267 5.101 12.116 1.00 90.94 81 ASN A N 1
ATOM 615 C CA . ASN A 1 81 ? 1.742 6.384 11.581 1.00 90.94 81 ASN A CA 1
ATOM 616 C C . ASN A 1 81 ? 1.291 6.630 10.122 1.00 90.94 81 ASN A C 1
ATOM 618 O O . ASN A 1 81 ? 1.901 7.402 9.372 1.00 90.94 81 ASN A O 1
ATOM 622 N N . GLY A 1 82 ? 0.190 5.986 9.722 1.00 90.44 82 GLY A N 1
ATOM 623 C CA . GLY A 1 82 ? -0.298 5.990 8.348 1.00 90.44 82 GLY A CA 1
ATOM 624 C C . GLY A 1 82 ? -0.650 7.381 7.828 1.00 90.44 82 GLY A C 1
ATOM 625 O O . GLY A 1 82 ? -0.430 7.666 6.653 1.00 90.44 82 GLY A O 1
ATOM 626 N N . ARG A 1 83 ? -1.124 8.301 8.684 1.00 93.00 83 ARG A N 1
ATOM 627 C CA . ARG A 1 83 ? -1.445 9.679 8.258 1.00 93.00 83 ARG A CA 1
ATOM 628 C C . ARG A 1 83 ? -0.222 10.446 7.777 1.00 93.00 83 ARG A C 1
ATOM 630 O O . ARG A 1 83 ? -0.369 11.342 6.951 1.00 93.00 83 ARG A O 1
ATOM 637 N N . ARG A 1 84 ? 0.964 10.127 8.301 1.00 92.19 84 ARG A N 1
ATOM 638 C CA . ARG A 1 84 ? 2.211 10.802 7.921 1.00 92.19 84 ARG A CA 1
ATOM 639 C C . ARG A 1 84 ? 2.909 10.140 6.741 1.00 92.19 84 ARG A C 1
ATOM 641 O O . ARG A 1 84 ? 3.688 10.823 6.084 1.00 92.19 84 ARG A O 1
ATOM 648 N N . PHE A 1 85 ? 2.666 8.853 6.491 1.00 89.81 85 PHE A N 1
ATOM 649 C CA . PHE A 1 85 ? 3.425 8.099 5.496 1.00 89.81 85 PHE A CA 1
ATOM 650 C C . PHE A 1 85 ? 2.550 7.243 4.578 1.00 89.81 85 PHE A C 1
ATOM 652 O O . PHE A 1 85 ? 2.347 7.625 3.425 1.00 89.81 85 PHE A O 1
ATOM 659 N N . ASP A 1 86 ? 2.003 6.128 5.067 1.00 92.12 86 ASP A N 1
ATOM 660 C CA . ASP A 1 86 ? 1.333 5.140 4.213 1.00 92.12 86 ASP A CA 1
ATOM 661 C C . ASP A 1 86 ? 0.159 5.725 3.424 1.00 92.12 86 ASP A C 1
ATOM 663 O O . ASP A 1 86 ? 0.049 5.492 2.221 1.00 92.12 86 ASP A O 1
ATOM 667 N N . PHE A 1 87 ? -0.708 6.520 4.062 1.00 94.38 87 PHE A N 1
ATOM 668 C CA . PHE A 1 8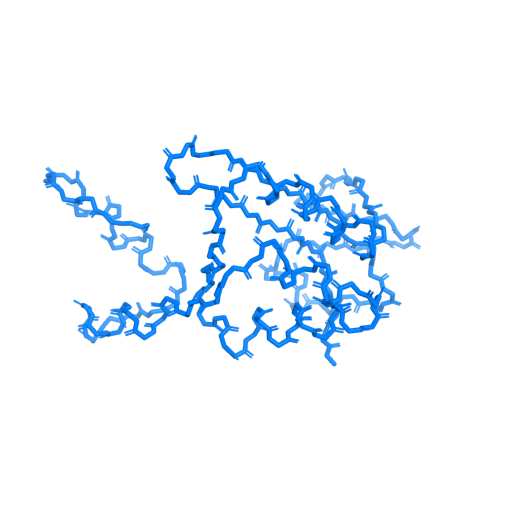7 ? -1.905 7.049 3.405 1.00 94.38 87 PHE A CA 1
ATOM 669 C C . PHE A 1 87 ? -1.566 8.103 2.346 1.00 94.38 87 PHE A C 1
ATOM 671 O O . PHE A 1 87 ? -2.043 7.947 1.222 1.00 94.38 87 PHE A O 1
ATOM 678 N N . PRO A 1 88 ? -0.731 9.133 2.612 1.00 95.81 88 PRO A N 1
ATOM 679 C CA . PRO A 1 88 ? -0.305 10.058 1.560 1.00 95.81 88 PRO A CA 1
ATOM 680 C C . PRO A 1 88 ? 0.358 9.363 0.364 1.00 95.81 88 PRO A C 1
ATOM 682 O O . PRO A 1 88 ? 0.052 9.693 -0.784 1.00 95.81 88 PRO A O 1
ATOM 685 N N . VAL A 1 89 ? 1.236 8.384 0.615 1.00 94.44 89 VAL A N 1
ATOM 686 C CA . VAL A 1 89 ? 1.932 7.636 -0.444 1.00 94.44 89 VAL A CA 1
ATOM 687 C C . VAL A 1 89 ? 0.940 6.8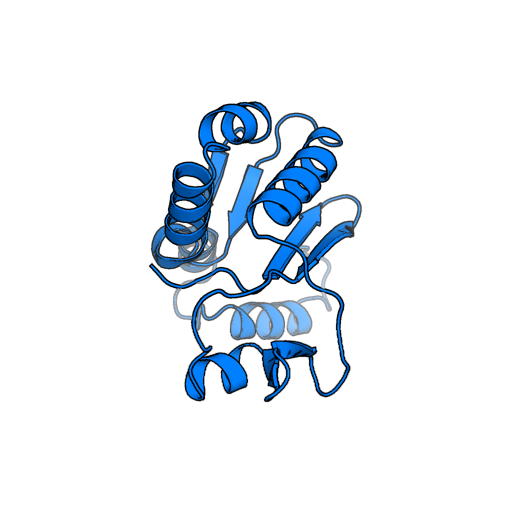03 -1.264 1.00 94.44 89 VAL A C 1
ATOM 689 O O . VAL A 1 89 ? 0.948 6.878 -2.495 1.00 94.44 89 VAL A O 1
ATOM 692 N N . LEU A 1 90 ? 0.038 6.071 -0.603 1.00 95.44 90 LEU A N 1
ATOM 693 C CA . LEU A 1 90 ? -0.995 5.268 -1.261 1.00 95.44 90 LEU A CA 1
ATOM 694 C C . LEU A 1 90 ? -1.961 6.130 -2.082 1.00 95.44 90 LEU A C 1
ATOM 696 O O . LEU A 1 90 ? -2.229 5.809 -3.237 1.00 95.44 90 LEU A O 1
ATOM 700 N N . VAL A 1 91 ? -2.451 7.242 -1.526 1.00 95.81 91 VAL A N 1
ATOM 701 C CA . VAL A 1 91 ? -3.352 8.166 -2.235 1.00 95.81 91 VAL A CA 1
ATOM 702 C C . VAL A 1 91 ? -2.662 8.763 -3.458 1.00 95.81 91 VAL A C 1
ATOM 704 O O . VAL A 1 91 ? -3.255 8.791 -4.534 1.00 95.81 91 VAL A O 1
ATOM 707 N N . SER A 1 92 ? -1.395 9.169 -3.344 1.00 95.81 92 SER A N 1
ATOM 708 C CA . SER A 1 92 ? -0.628 9.648 -4.499 1.00 95.81 92 SER A CA 1
ATOM 709 C C . SER A 1 92 ? -0.530 8.586 -5.597 1.00 95.81 92 SER A C 1
ATOM 711 O O . SER A 1 92 ? -0.707 8.910 -6.770 1.00 95.81 92 SER A O 1
ATOM 713 N N . ALA A 1 93 ? -0.271 7.324 -5.241 1.00 95.44 93 ALA A N 1
ATOM 714 C CA . ALA A 1 93 ? -0.205 6.230 -6.207 1.00 95.44 93 ALA A CA 1
ATOM 715 C C . ALA A 1 93 ? -1.568 5.955 -6.865 1.00 95.44 93 ALA A C 1
ATOM 717 O O . ALA A 1 93 ? -1.637 5.757 -8.078 1.00 95.44 93 ALA A O 1
ATOM 718 N N . LEU A 1 94 ? -2.656 5.994 -6.092 1.00 96.44 94 LEU A N 1
ATOM 719 C CA . LEU A 1 94 ? -4.026 5.833 -6.589 1.00 96.44 94 LEU A CA 1
ATOM 720 C C . LEU A 1 94 ? -4.419 6.933 -7.581 1.00 96.44 94 LEU A C 1
ATOM 722 O O . LEU A 1 94 ? -5.012 6.635 -8.616 1.00 96.44 94 LEU A O 1
ATOM 726 N N . LEU A 1 95 ? -4.068 8.189 -7.292 1.00 97.06 95 LEU A N 1
ATOM 727 C CA . LEU A 1 95 ? -4.332 9.319 -8.186 1.00 97.06 95 LEU A CA 1
ATOM 728 C C . LEU A 1 95 ? -3.523 9.202 -9.483 1.00 97.06 95 LEU A C 1
ATOM 730 O O . LEU A 1 95 ? -4.095 9.282 -10.566 1.00 97.06 95 LEU A O 1
ATOM 734 N N . ASN A 1 96 ? -2.222 8.912 -9.382 1.00 95.81 96 ASN A N 1
ATOM 735 C CA . ASN A 1 96 ? -1.330 8.781 -10.541 1.00 95.81 96 ASN A CA 1
ATOM 736 C C . ASN A 1 96 ? -1.651 7.573 -11.436 1.00 95.81 96 ASN A C 1
ATOM 738 O O . ASN A 1 96 ? -1.225 7.522 -12.586 1.00 95.81 96 ASN A O 1
ATOM 742 N N . THR A 1 97 ? -2.385 6.585 -10.920 1.00 96.00 97 THR A N 1
ATOM 743 C CA . THR A 1 97 ? -2.830 5.406 -11.682 1.00 96.00 97 THR A CA 1
ATOM 744 C C . THR A 1 97 ? -4.294 5.476 -12.111 1.00 96.00 97 THR A C 1
ATOM 746 O O . THR A 1 97 ? -4.768 4.556 -12.782 1.00 96.00 97 THR A O 1
ATOM 749 N N . HIS A 1 98 ? -4.995 6.564 -11.765 1.00 96.62 98 HIS A N 1
ATOM 750 C CA . HIS A 1 98 ? -6.433 6.751 -11.979 1.00 96.62 98 HIS A CA 1
ATOM 751 C C . HIS A 1 98 ? -7.293 5.637 -11.353 1.00 96.62 98 HIS A C 1
ATOM 753 O O . HIS A 1 98 ? -8.321 5.245 -11.898 1.00 96.62 98 HIS A O 1
ATOM 759 N N . CYS A 1 99 ? -6.870 5.108 -10.201 1.00 95.31 99 CYS A N 1
ATOM 760 C CA . CYS A 1 99 ? -7.568 4.045 -9.467 1.00 95.31 99 CYS A CA 1
ATOM 761 C C . CYS A 1 99 ? -8.293 4.544 -8.206 1.00 95.31 99 CYS A C 1
ATOM 763 O O . CYS A 1 99 ? -8.870 3.738 -7.481 1.00 95.31 99 CYS A O 1
ATOM 765 N N . PHE A 1 100 ? -8.260 5.850 -7.925 1.00 95.06 100 PHE A N 1
ATOM 766 C CA . PHE A 1 100 ? -8.784 6.421 -6.681 1.00 95.06 100 PHE A CA 1
ATOM 767 C C . PHE A 1 100 ? -10.277 6.135 -6.456 1.00 95.06 100 PHE A C 1
ATOM 769 O O . PHE A 1 100 ? -10.639 5.624 -5.400 1.00 95.06 100 PHE A O 1
ATOM 776 N N . GLU A 1 101 ? -11.133 6.388 -7.449 1.00 94.38 101 GLU A N 1
ATOM 777 C CA . GLU A 1 101 ? -12.582 6.168 -7.314 1.00 94.38 101 GLU A CA 1
ATOM 778 C C . GLU A 1 101 ? -12.922 4.692 -7.078 1.00 94.38 101 GLU A C 1
ATOM 780 O O . GLU A 1 101 ? -13.659 4.358 -6.150 1.00 94.38 101 GLU A O 1
ATOM 785 N N . THR A 1 102 ? -12.321 3.790 -7.861 1.00 92.62 102 THR A N 1
ATOM 786 C CA . THR A 1 102 ? -12.481 2.340 -7.682 1.00 92.62 102 THR A CA 1
ATOM 787 C C . THR A 1 102 ? -12.053 1.904 -6.286 1.00 92.62 102 THR A C 1
ATOM 789 O O . THR A 1 102 ? -12.740 1.111 -5.647 1.00 92.62 102 THR A O 1
ATOM 792 N N . PHE A 1 103 ? -10.951 2.456 -5.779 1.00 92.06 103 PHE A N 1
ATOM 793 C CA . PHE A 1 103 ? -10.459 2.141 -4.446 1.00 92.06 103 PHE A CA 1
ATOM 794 C C . PHE A 1 103 ? -11.417 2.616 -3.345 1.00 92.06 103 PHE A C 1
ATOM 796 O O . PHE A 1 103 ? -11.686 1.865 -2.405 1.00 92.06 103 PHE A O 1
ATOM 803 N N . CYS A 1 104 ? -11.982 3.820 -3.469 1.00 91.19 104 CYS A N 1
ATOM 804 C CA . CYS A 1 104 ? -12.982 4.344 -2.533 1.00 91.19 104 CYS A CA 1
ATOM 805 C C . CYS A 1 104 ? -14.258 3.491 -2.475 1.00 91.19 104 CYS A C 1
ATOM 807 O O . CYS A 1 104 ? -14.908 3.446 -1.435 1.00 91.19 104 CYS A O 1
ATOM 809 N N . ASN A 1 105 ? -14.589 2.756 -3.540 1.00 90.31 105 ASN A N 1
ATOM 810 C CA . ASN A 1 105 ? -15.698 1.799 -3.517 1.00 90.31 105 ASN A CA 1
ATOM 811 C C . ASN A 1 105 ? -15.372 0.519 -2.722 1.00 90.31 105 ASN A C 1
ATOM 813 O O . ASN A 1 105 ? -16.283 -0.157 -2.246 1.00 90.31 105 ASN A O 1
ATOM 817 N N . CYS A 1 106 ? -14.090 0.179 -2.556 1.00 87.56 106 CYS A N 1
ATOM 818 C CA . CYS A 1 106 ? -13.647 -0.993 -1.794 1.00 87.56 106 CYS A CA 1
ATOM 819 C C . CYS A 1 106 ? -13.377 -0.688 -0.311 1.00 87.56 106 CYS A C 1
ATOM 821 O O . CYS A 1 106 ? -13.481 -1.586 0.527 1.00 87.56 106 CYS A O 1
ATOM 823 N N . VAL A 1 107 ? -13.003 0.550 0.024 1.00 89.50 107 VAL A N 1
ATOM 824 C CA . VAL A 1 107 ? -12.513 0.929 1.359 1.00 89.50 107 VAL A CA 1
ATOM 825 C C . VAL A 1 107 ? -13.398 1.994 1.986 1.00 89.50 107 VAL A C 1
ATOM 827 O O . VAL A 1 107 ? -13.597 3.066 1.430 1.00 89.50 107 VAL A O 1
ATOM 830 N N . SER A 1 108 ? -13.892 1.718 3.192 1.00 89.56 108 SER A N 1
ATOM 831 C CA . SER A 1 108 ? -14.793 2.621 3.912 1.00 89.56 108 SER A CA 1
ATOM 832 C C . SER A 1 108 ? -14.063 3.722 4.680 1.00 89.56 108 SER A C 1
ATOM 834 O O . SER A 1 108 ? -14.613 4.804 4.849 1.00 89.56 108 SER A O 1
ATOM 836 N N . SER A 1 109 ? -12.857 3.456 5.195 1.00 90.19 109 SER A N 1
ATOM 837 C CA . SER A 1 109 ? -12.084 4.445 5.957 1.00 90.19 109 SER A CA 1
ATOM 838 C C . SER A 1 109 ? -10.614 4.050 6.110 1.00 90.19 109 SER A C 1
ATOM 840 O O . SER A 1 109 ? -10.242 2.886 5.948 1.00 90.19 109 SER A O 1
ATOM 842 N N . PHE A 1 110 ? -9.804 5.027 6.519 1.00 91.81 110 PHE A N 1
ATOM 843 C CA . PHE A 1 110 ? -8.436 4.859 7.004 1.00 91.81 110 PHE A CA 1
ATOM 844 C C . PHE A 1 110 ? -8.357 5.160 8.505 1.00 91.81 110 PHE A C 1
ATOM 846 O O . PHE A 1 110 ? -9.021 6.076 8.996 1.00 91.81 110 PHE A O 1
ATOM 853 N N . VAL A 1 111 ? -7.534 4.415 9.239 1.00 94.00 111 VAL A N 1
ATOM 854 C CA . VAL A 1 111 ? -7.299 4.583 10.678 1.00 94.00 111 VAL A CA 1
ATOM 855 C C . VAL A 1 111 ? -5.801 4.560 10.949 1.00 94.00 111 VAL A C 1
ATOM 857 O O . VAL A 1 111 ? -5.113 3.593 10.632 1.00 94.00 111 VAL A O 1
ATOM 860 N N . ASP A 1 112 ? -5.299 5.625 11.567 1.00 92.44 112 ASP A N 1
ATOM 861 C CA . ASP A 1 112 ? -3.932 5.653 12.081 1.00 92.44 112 ASP A CA 1
ATOM 862 C C . ASP A 1 112 ? -3.910 5.025 13.472 1.00 92.44 112 ASP A C 1
ATOM 864 O O . ASP A 1 112 ? -4.595 5.512 14.375 1.00 92.44 112 ASP A O 1
ATOM 868 N N . SER A 1 113 ? -3.153 3.944 13.647 1.00 90.25 113 SER A N 1
ATOM 869 C CA . SER A 1 113 ? -3.089 3.260 14.940 1.00 90.25 113 SER A CA 1
ATOM 870 C C . SER A 1 113 ? -2.186 3.970 15.950 1.00 90.25 113 SER A C 1
ATOM 872 O O . SER A 1 113 ? -2.354 3.758 17.150 1.00 90.25 113 SER A O 1
ATOM 874 N N . LEU A 1 114 ? -1.261 4.837 15.518 1.00 87.25 114 LEU A N 1
ATOM 875 C CA . LEU A 1 114 ? -0.292 5.472 16.417 1.00 87.25 114 LEU A CA 1
ATOM 876 C C . LEU A 1 114 ? -0.970 6.321 17.514 1.00 87.25 114 LEU A C 1
ATOM 878 O O . LEU A 1 114 ? -0.664 6.098 18.688 1.00 87.25 114 LEU A O 1
ATOM 882 N N . PRO A 1 115 ? -1.939 7.211 17.210 1.00 87.50 115 PRO A N 1
ATOM 883 C CA . PRO A 1 115 ? -2.671 7.940 18.248 1.00 87.50 115 PRO A CA 1
ATOM 884 C C . PRO A 1 115 ? -3.451 7.027 19.205 1.00 87.50 115 PRO A C 1
ATOM 886 O O . PRO A 1 115 ? -3.580 7.341 20.389 1.00 87.50 115 PRO A O 1
ATOM 889 N N . CYS A 1 116 ? -3.965 5.891 18.717 1.00 84.94 116 CYS A N 1
ATOM 890 C CA . CYS A 1 116 ? -4.646 4.908 19.560 1.00 84.94 116 CYS A CA 1
ATOM 891 C C . CYS A 1 116 ? -3.671 4.300 20.578 1.00 84.94 116 CYS A C 1
ATOM 893 O O . CYS A 1 116 ? -3.975 4.271 21.768 1.00 84.94 116 CYS A O 1
ATOM 895 N N . PHE A 1 117 ? -2.479 3.894 20.132 1.00 80.56 117 PHE A N 1
ATOM 896 C CA . PHE A 1 117 ? -1.443 3.352 21.013 1.00 80.56 117 PHE A CA 1
ATOM 897 C C . PHE A 1 117 ? -0.912 4.380 22.012 1.00 80.56 117 PHE A C 1
ATOM 899 O O . PHE A 1 117 ? -0.788 4.056 23.189 1.00 80.56 117 PHE A O 1
ATOM 906 N N . GLN A 1 118 ? -0.657 5.617 21.582 1.00 83.06 118 GLN A N 1
ATOM 907 C CA . GLN A 1 118 ? -0.204 6.699 22.469 1.00 83.06 118 GLN A CA 1
ATOM 908 C C . GLN A 1 118 ? -1.190 6.971 23.607 1.00 83.06 118 GLN A C 1
ATOM 910 O O . GLN A 1 118 ? -0.784 7.234 24.737 1.00 83.06 118 GLN A O 1
ATOM 915 N N . LYS A 1 119 ? -2.492 6.885 23.315 1.00 85.75 119 LYS A N 1
ATOM 916 C CA . LYS A 1 119 ? -3.542 7.049 24.320 1.00 85.75 119 LYS A CA 1
ATOM 917 C C . LYS A 1 119 ? -3.623 5.857 25.275 1.00 85.75 119 LYS A C 1
ATOM 919 O O . LYS A 1 119 ? -3.827 6.061 26.467 1.00 85.75 119 LYS A O 1
ATOM 924 N N . SER A 1 120 ? -3.499 4.636 24.759 1.00 80.19 120 SER A N 1
ATOM 925 C CA . SER A 1 120 ? -3.617 3.415 25.564 1.00 80.19 120 SER A CA 1
ATOM 926 C C . SER A 1 120 ? -2.366 3.099 26.393 1.00 80.19 120 SER A C 1
ATOM 928 O O . SER A 1 120 ? -2.491 2.479 27.444 1.00 80.19 120 SER A O 1
ATOM 930 N N . TYR A 1 121 ? -1.181 3.532 25.952 1.00 79.00 121 TYR A N 1
ATOM 931 C CA . TYR A 1 121 ? 0.111 3.205 26.572 1.00 79.00 121 TYR A CA 1
ATOM 932 C C . TYR A 1 121 ? 1.021 4.440 26.688 1.00 79.00 121 TYR A C 1
ATOM 934 O O . TYR A 1 121 ? 2.093 4.479 26.081 1.00 79.00 121 TYR A O 1
ATOM 942 N N . PRO A 1 122 ? 0.616 5.474 27.443 1.00 79.75 122 PRO A N 1
ATOM 943 C CA . PRO A 1 122 ? 1.388 6.707 27.537 1.00 79.75 122 PRO A CA 1
ATOM 944 C C . PRO A 1 122 ? 2.791 6.457 28.120 1.00 79.75 122 PRO A C 1
ATOM 946 O O . PRO A 1 122 ? 2.949 5.723 29.093 1.00 79.75 122 PRO A O 1
ATOM 949 N N . GLY A 1 123 ? 3.811 7.100 27.541 1.00 72.75 123 GLY A N 1
ATOM 950 C CA . GLY A 1 123 ? 5.192 7.075 28.048 1.00 72.75 123 GLY A CA 1
ATOM 951 C C . GLY A 1 123 ? 6.073 5.929 27.537 1.00 72.75 123 GLY A C 1
ATOM 952 O O . GLY A 1 123 ? 7.216 5.815 27.975 1.00 72.75 123 GLY A O 1
ATOM 953 N N . GLN A 1 124 ? 5.582 5.101 26.612 1.00 71.31 124 GLN A N 1
ATOM 954 C CA . GLN A 1 124 ? 6.385 4.070 25.950 1.00 71.31 124 GLN A CA 1
ATOM 955 C C . GLN A 1 124 ? 6.895 4.532 24.580 1.00 71.31 124 GLN A C 1
ATOM 957 O O . GLN A 1 124 ? 6.402 5.503 24.003 1.00 71.31 124 GLN A O 1
ATOM 962 N N . SER A 1 125 ? 7.896 3.830 24.043 1.00 72.19 125 SER A N 1
ATOM 963 C CA . SER A 1 125 ? 8.245 3.994 22.634 1.00 72.19 125 SER A CA 1
ATOM 964 C C . SER A 1 125 ? 7.126 3.425 21.763 1.00 72.19 125 SER A C 1
ATOM 966 O O . SER A 1 125 ? 6.587 2.353 22.031 1.00 72.19 125 SER A O 1
ATOM 968 N N . HIS A 1 126 ? 6.776 4.162 20.715 1.00 65.69 126 HIS A N 1
ATOM 969 C CA . HIS A 1 126 ? 5.701 3.817 19.790 1.00 65.69 126 HIS A CA 1
ATOM 970 C C . HIS A 1 126 ? 6.223 3.656 18.362 1.00 65.69 126 HIS A C 1
ATOM 972 O O . HIS A 1 126 ? 5.506 3.940 17.413 1.00 65.69 126 HIS A O 1
ATOM 978 N N . LYS A 1 127 ? 7.487 3.263 18.177 1.00 69.12 127 LYS A N 1
ATOM 979 C CA . LYS A 1 127 ? 7.920 2.740 16.875 1.00 69.12 127 LYS A CA 1
ATOM 980 C C . LYS A 1 127 ? 7.294 1.369 16.708 1.00 69.12 127 LYS A C 1
ATOM 982 O O . LYS A 1 127 ? 7.273 0.635 17.676 1.00 69.12 127 LYS A O 1
ATOM 987 N N . GLN A 1 128 ? 6.835 0.990 15.519 1.00 58.22 128 GLN A N 1
ATOM 988 C CA . GLN A 1 128 ? 6.107 -0.273 15.312 1.00 58.22 128 GLN A CA 1
ATOM 989 C C . GLN A 1 128 ? 6.812 -1.528 15.882 1.00 58.22 128 GLN A C 1
ATOM 991 O O . GLN A 1 128 ? 6.141 -2.460 16.313 1.00 58.22 128 GLN A O 1
ATOM 996 N N . GLU A 1 129 ? 8.145 -1.543 15.920 1.00 58.84 129 GLU A N 1
ATOM 997 C CA . GLU A 1 129 ? 8.974 -2.612 16.498 1.00 58.84 129 GLU A CA 1
ATOM 998 C C . GLU A 1 129 ? 8.871 -2.755 18.032 1.00 58.84 129 GLU A C 1
ATOM 1000 O O . GLU A 1 129 ? 9.077 -3.843 18.567 1.00 58.84 129 GLU A O 1
ATOM 1005 N N . ASP A 1 130 ? 8.500 -1.695 18.751 1.00 58.12 130 ASP A N 1
ATOM 1006 C CA . ASP A 1 130 ? 8.488 -1.672 20.217 1.00 58.12 130 ASP A CA 1
ATOM 1007 C C . ASP A 1 130 ? 7.189 -2.234 20.832 1.00 58.12 130 ASP A C 1
ATOM 1009 O O . ASP A 1 130 ? 7.288 -3.084 21.721 1.00 58.12 130 ASP A O 1
ATOM 1013 N N . PRO A 1 131 ? 5.973 -1.885 20.353 1.00 52.22 131 PRO A N 1
ATOM 1014 C CA . PRO A 1 131 ? 4.730 -2.508 20.794 1.00 52.22 131 PRO A CA 1
ATOM 1015 C C . PRO A 1 131 ? 4.758 -4.030 20.637 1.00 52.22 131 PRO A C 1
ATOM 1017 O O . PRO A 1 131 ? 4.399 -4.739 21.571 1.00 52.22 131 PRO A O 1
ATOM 1020 N N . VAL A 1 132 ? 5.277 -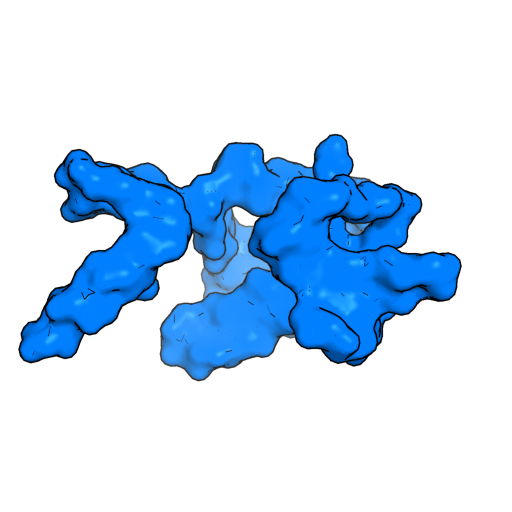4.552 19.518 1.00 54.59 132 VAL A N 1
ATOM 1021 C CA . VAL A 1 132 ? 5.377 -6.005 19.271 1.00 54.59 132 VAL A CA 1
ATOM 1022 C C . VAL A 1 132 ? 6.205 -6.708 20.360 1.00 54.59 132 VAL A C 1
ATOM 1024 O O . VAL A 1 132 ? 5.859 -7.810 20.793 1.00 54.59 132 VAL A O 1
ATOM 1027 N N . ASN A 1 133 ? 7.255 -6.054 20.869 1.00 45.69 133 ASN A N 1
ATOM 1028 C CA . ASN A 1 133 ? 8.108 -6.566 21.947 1.00 45.69 133 ASN A CA 1
ATOM 1029 C C . ASN A 1 133 ? 7.487 -6.418 23.350 1.00 45.69 133 ASN A C 1
ATOM 1031 O O . ASN A 1 133 ? 7.758 -7.230 24.236 1.00 45.69 133 ASN A O 1
ATOM 1035 N N . VAL A 1 134 ? 6.649 -5.401 23.568 1.00 45.97 134 VAL A N 1
ATOM 1036 C CA . VAL A 1 134 ? 5.916 -5.203 24.831 1.00 45.97 134 VAL A CA 1
ATOM 1037 C C . VAL A 1 134 ? 4.752 -6.196 24.948 1.00 45.97 134 VAL A C 1
ATOM 1039 O O . VAL A 1 134 ? 4.590 -6.828 25.994 1.00 45.97 134 VAL A O 1
ATOM 1042 N N . PHE A 1 135 ? 3.996 -6.418 23.868 1.00 44.00 135 PHE A N 1
ATOM 1043 C CA . PHE A 1 135 ? 2.848 -7.333 23.856 1.00 44.00 135 PHE A CA 1
ATOM 1044 C C . PHE A 1 135 ? 3.249 -8.804 23.947 1.00 44.00 135 PHE A C 1
ATOM 1046 O O . PHE A 1 135 ? 2.620 -9.566 24.680 1.00 44.00 135 PHE A O 1
ATOM 1053 N N . SER A 1 136 ? 4.346 -9.209 23.305 1.00 43.41 136 SER A N 1
ATOM 1054 C CA . SER A 1 136 ? 4.846 -10.589 23.402 1.00 43.41 136 SER A CA 1
ATOM 1055 C C . SER A 1 136 ? 5.278 -10.989 24.823 1.00 43.41 136 SER A C 1
ATOM 1057 O O . SER A 1 136 ? 5.254 -12.174 25.149 1.00 43.41 136 SER A O 1
ATOM 1059 N N . ARG A 1 137 ? 5.591 -10.025 25.705 1.00 38.03 137 ARG A N 1
ATOM 1060 C CA . ARG A 1 137 ? 5.897 -10.275 27.128 1.00 38.03 137 ARG A CA 1
ATOM 1061 C C . ARG A 1 137 ? 4.666 -10.281 28.044 1.00 38.03 137 ARG A C 1
ATOM 1063 O O . ARG A 1 137 ? 4.730 -10.877 29.115 1.00 38.03 137 ARG A O 1
ATOM 1070 N N . GLN A 1 138 ? 3.558 -9.650 27.650 1.00 36.06 138 GLN A N 1
ATOM 1071 C CA . GLN A 1 138 ? 2.323 -9.580 28.450 1.00 36.06 138 GLN A CA 1
ATOM 1072 C C . GLN A 1 138 ? 1.330 -10.725 28.185 1.00 36.06 138 GLN A C 1
ATOM 1074 O O . GLN A 1 138 ? 0.457 -10.966 29.011 1.00 36.06 138 GLN A O 1
ATOM 1079 N N . LEU A 1 139 ? 1.494 -11.496 27.105 1.00 32.38 139 LEU A N 1
ATOM 1080 C CA . LEU A 1 139 ? 0.601 -12.608 26.734 1.00 32.38 139 LEU A CA 1
ATOM 1081 C C . LEU A 1 139 ? 0.737 -13.891 27.592 1.00 32.38 139 LEU A C 1
ATOM 1083 O O . LEU A 1 139 ? 0.123 -14.906 27.269 1.00 32.38 139 LEU A O 1
ATOM 1087 N N . ALA A 1 140 ? 1.477 -13.863 28.709 1.00 29.38 140 ALA A N 1
ATOM 1088 C CA . ALA A 1 140 ? 1.403 -14.911 29.741 1.00 29.38 140 ALA A CA 1
ATOM 1089 C C . ALA A 1 140 ? 0.123 -14.816 30.603 1.00 29.38 140 ALA A C 1
ATOM 1091 O O . ALA A 1 140 ? -0.172 -15.716 31.388 1.00 29.38 140 ALA A O 1
ATOM 1092 N N . THR A 1 141 ? -0.666 -13.754 30.438 1.00 25.84 141 THR A N 1
ATOM 1093 C CA . THR A 1 141 ? -2.035 -13.638 30.946 1.00 25.84 141 THR A CA 1
ATOM 1094 C C . THR A 1 141 ? -2.971 -13.294 29.782 1.00 25.84 141 THR A C 1
ATOM 1096 O O . THR A 1 141 ? -2.577 -12.581 28.858 1.00 25.84 141 THR A O 1
ATOM 1099 N N . PRO A 1 142 ? -4.201 -13.843 29.747 1.00 25.16 142 PRO A N 1
ATOM 1100 C CA . PRO A 1 142 ? -5.050 -13.762 28.569 1.00 25.16 142 PRO A CA 1
ATOM 1101 C C . PRO A 1 142 ? -5.608 -12.344 28.443 1.00 25.16 142 PRO A C 1
ATOM 1103 O O . PRO A 1 142 ? -6.618 -11.990 29.043 1.00 25.16 142 PRO A O 1
ATOM 1106 N N . THR A 1 143 ? -4.938 -11.500 27.668 1.00 25.38 143 THR A N 1
ATOM 1107 C CA . THR A 1 143 ? -5.491 -10.240 27.168 1.00 25.38 143 THR A CA 1
ATOM 1108 C C . THR A 1 143 ? -4.924 -9.990 25.773 1.00 25.38 143 THR A C 1
ATOM 1110 O O . THR A 1 143 ? -3.730 -9.791 25.589 1.00 25.38 143 THR A O 1
ATOM 1113 N N . VAL A 1 144 ? -5.808 -10.076 24.781 1.00 30.61 144 VAL A N 1
ATOM 1114 C CA . VAL A 1 144 ? -5.543 -9.914 23.344 1.00 30.61 144 VAL A CA 1
ATOM 1115 C C . VAL A 1 144 ? -5.307 -8.440 23.013 1.00 30.61 144 VAL A C 1
ATOM 1117 O O . VAL A 1 144 ? -6.188 -7.651 23.340 1.00 30.61 144 VAL A O 1
ATOM 1120 N N . LEU A 1 145 ? -4.225 -8.081 22.298 1.00 23.73 145 LEU A N 1
ATOM 1121 C CA . LEU A 1 145 ? -4.194 -6.932 21.365 1.00 23.73 145 LEU A CA 1
ATOM 1122 C C . LEU A 1 145 ? -2.915 -6.852 20.483 1.00 23.73 145 LEU A C 1
ATOM 1124 O O . LEU A 1 145 ? -1.810 -6.872 21.011 1.00 23.73 145 LEU A O 1
ATOM 1128 N N . LEU A 1 146 ? -3.184 -6.716 19.164 1.00 35.25 146 LEU A N 1
ATOM 1129 C CA . LEU A 1 146 ? -2.449 -6.202 17.975 1.00 35.25 146 LEU A CA 1
ATOM 1130 C C . LEU A 1 146 ? -1.002 -6.631 17.664 1.00 35.25 146 LEU A C 1
ATOM 1132 O O . LEU A 1 146 ? -0.058 -6.053 18.240 1.00 35.25 146 LEU A O 1
#

InterPro domains:
  IPR012337 Ribonuclease H-like superfamily [SSF53098] (3-133)
  IPR036397 Ribonuclease H superfamily [G3DSA:3.30.420.10] (1-140)

Foldseek 3Di:
DADDQKDKDADVPPRDIDIAGAQGPDADDPVRCVVQQWHADPVSFIDHVNHTDDHDHLLVSVVVVLVVLQVDPAAEAEDACCVVPVVVNVCVSCVVNVNNVVVCVSHPYYDHCQVVCCVVPPPDDRDVVGVVVVVVVVPVDDDDDD